Protein AF-A0A7X8I8L8-F1 (afdb_monomer)

Radius of gyration: 19.04 Å; Cα contacts (8 Å, |Δi|>4): 24; chains: 1; bounding box: 34×34×46 Å

Sequence (83 aa):
LSDEDRAVISEACSKVTEMSIDLAEKDQIKSLELMKEEGVEVYSYTREELTPLFSRVASTWEKLGEKLTKELVEDLISRHAEK

Mean predicted aligned error: 5.17 Å

Foldseek 3Di:
DPPVVVVVVVVVVVVVVVVVVVVVVVVVVVVLVVCVVVVHDDDDDDPVRCLVVLLVVLVCLCVCCVVDPNVVSVVCCVVPNPD

pLDDT: mean 92.21, std 7.42, range [53.25, 98.19]

Structure (mmCIF, N/CA/C/O backbone):
data_AF-A0A7X8I8L8-F1
#
_entry.id   AF-A0A7X8I8L8-F1
#
loop_
_atom_site.group_PDB
_atom_site.id
_atom_site.type_symbol
_atom_site.label_atom_id
_atom_site.label_alt_id
_atom_site.label_comp_id
_atom_site.label_asym_id
_atom_site.label_entity_id
_atom_site.label_seq_id
_atom_site.pdbx_PDB_ins_code
_atom_site.Cartn_x
_atom_site.Cartn_y
_atom_site.Cartn_z
_atom_site.occupancy
_atom_site.B_iso_or_equiv
_atom_site.auth_seq_id
_atom_site.auth_comp_id
_atom_site.auth_asym_id
_atom_site.auth_atom_id
_atom_site.pdbx_PDB_model_num
ATOM 1 N N . LEU A 1 1 ? 17.111 -7.220 -26.727 1.00 79.44 1 LEU A N 1
ATOM 2 C CA . LEU A 1 1 ? 15.685 -6.861 -26.834 1.00 79.44 1 LEU A CA 1
ATOM 3 C C . LEU A 1 1 ? 15.602 -5.629 -27.703 1.00 79.44 1 LEU A C 1
ATOM 5 O O . LEU A 1 1 ? 16.242 -4.634 -27.350 1.00 79.44 1 LEU A O 1
ATOM 9 N N . SER A 1 2 ? 14.915 -5.740 -28.838 1.00 96.00 2 SER A N 1
ATOM 10 C CA . SER A 1 2 ? 14.558 -4.579 -29.655 1.00 96.00 2 SER A CA 1
ATOM 11 C C . SER A 1 2 ? 13.568 -3.689 -28.897 1.00 96.00 2 SER A C 1
ATOM 13 O O . SER A 1 2 ? 13.043 -4.077 -27.849 1.00 96.00 2 SER A O 1
ATOM 15 N N . ASP A 1 3 ? 13.310 -2.491 -29.411 1.00 96.19 3 ASP A N 1
ATOM 16 C CA . ASP A 1 3 ? 12.297 -1.609 -28.827 1.00 96.19 3 ASP A CA 1
ATOM 17 C C . ASP A 1 3 ? 10.891 -2.222 -28.930 1.00 96.19 3 ASP A C 1
ATOM 19 O O . ASP A 1 3 ? 10.093 -2.100 -28.002 1.00 96.19 3 ASP A O 1
ATOM 23 N N . GLU A 1 4 ? 10.627 -2.976 -29.998 1.00 95.50 4 GLU A N 1
ATOM 24 C CA . GLU A 1 4 ? 9.389 -3.741 -30.185 1.00 95.50 4 GLU A CA 1
ATOM 25 C C . GLU A 1 4 ? 9.253 -4.854 -29.135 1.00 95.50 4 GLU A C 1
ATOM 27 O O . GLU A 1 4 ? 8.209 -4.963 -28.492 1.00 95.50 4 GLU A O 1
ATOM 32 N N . ASP A 1 5 ? 10.323 -5.615 -28.869 1.00 97.19 5 ASP A N 1
ATOM 33 C CA . ASP A 1 5 ? 10.317 -6.634 -27.812 1.00 97.19 5 ASP A CA 1
ATOM 34 C C . ASP A 1 5 ? 10.064 -6.003 -26.435 1.00 97.19 5 ASP A C 1
ATOM 36 O O . ASP A 1 5 ? 9.325 -6.544 -25.610 1.00 97.19 5 ASP A O 1
ATOM 40 N N . ARG A 1 6 ? 10.683 -4.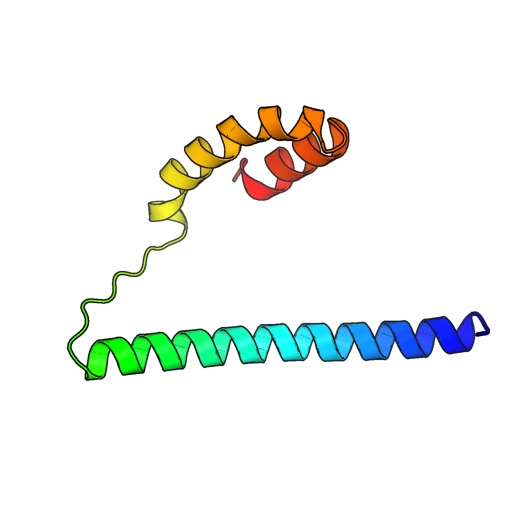845 -26.164 1.00 96.75 6 ARG A N 1
ATOM 41 C CA . ARG A 1 6 ? 10.507 -4.117 -24.898 1.00 96.75 6 ARG A CA 1
ATOM 42 C C . ARG A 1 6 ? 9.072 -3.639 -24.726 1.00 96.75 6 ARG A C 1
ATOM 44 O O . ARG A 1 6 ? 8.556 -3.728 -23.614 1.00 96.75 6 ARG A O 1
ATOM 51 N N . ALA A 1 7 ? 8.435 -3.165 -25.795 1.00 96.56 7 ALA A N 1
ATOM 52 C CA . ALA A 1 7 ? 7.044 -2.728 -25.762 1.00 96.56 7 ALA A CA 1
ATOM 53 C C . ALA A 1 7 ? 6.100 -3.893 -25.430 1.00 96.56 7 ALA A C 1
ATOM 55 O O . ALA A 1 7 ? 5.287 -3.773 -24.514 1.00 96.56 7 ALA A O 1
ATOM 56 N N . VAL A 1 8 ? 6.272 -5.044 -26.091 1.00 97.25 8 VAL A N 1
ATOM 57 C CA . VAL A 1 8 ? 5.471 -6.253 -25.827 1.00 97.25 8 VAL A CA 1
ATOM 58 C C . VAL A 1 8 ? 5.644 -6.730 -24.383 1.00 97.25 8 VAL A C 1
ATOM 60 O O . VAL A 1 8 ? 4.663 -7.040 -23.706 1.00 97.25 8 VAL A O 1
ATOM 63 N N . ILE A 1 9 ? 6.882 -6.753 -23.879 1.00 96.81 9 ILE A N 1
ATOM 64 C CA . ILE A 1 9 ? 7.158 -7.137 -22.489 1.00 96.81 9 ILE A CA 1
ATOM 65 C C . ILE A 1 9 ? 6.526 -6.137 -21.515 1.00 96.81 9 ILE A C 1
ATOM 67 O O . ILE A 1 9 ? 5.903 -6.553 -20.541 1.00 96.81 9 ILE A O 1
ATOM 71 N N . SER A 1 10 ? 6.655 -4.832 -21.771 1.00 96.19 10 SER A N 1
ATOM 72 C CA . SER A 1 10 ? 6.075 -3.796 -20.912 1.00 96.19 10 SER A CA 1
ATOM 73 C C . SER A 1 10 ? 4.557 -3.926 -20.824 1.00 96.19 10 SER A C 1
ATOM 75 O O . SER A 1 10 ? 4.012 -3.863 -19.727 1.00 96.19 10 SER A O 1
ATOM 77 N N . GLU A 1 11 ? 3.879 -4.149 -21.950 1.00 97.44 11 GLU A N 1
ATOM 78 C CA . GLU A 1 11 ? 2.427 -4.326 -21.982 1.00 97.44 11 GLU A CA 1
ATOM 79 C C . GLU A 1 11 ? 1.991 -5.575 -21.203 1.00 97.44 11 GLU A C 1
ATOM 81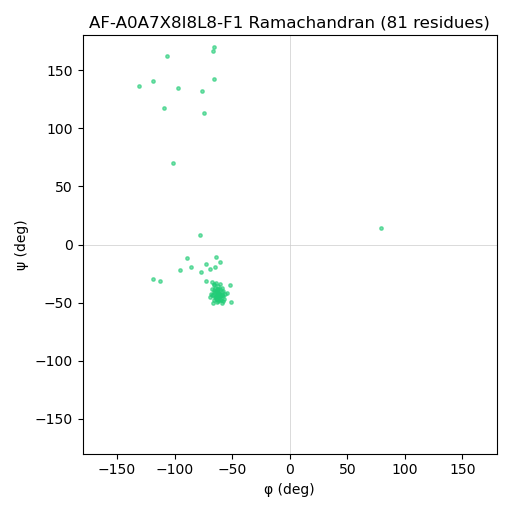 O O . GLU A 1 11 ? 1.037 -5.527 -20.424 1.00 97.44 11 GLU A O 1
ATOM 86 N N . ALA A 1 12 ? 2.704 -6.692 -21.373 1.00 97.62 12 ALA A N 1
ATOM 87 C CA . ALA A 1 12 ? 2.430 -7.914 -20.626 1.00 97.62 12 ALA A CA 1
ATOM 88 C C . ALA A 1 12 ? 2.612 -7.707 -19.114 1.00 97.62 12 ALA A C 1
ATOM 90 O O . ALA A 1 12 ? 1.752 -8.115 -18.333 1.00 97.62 12 ALA A O 1
ATOM 91 N N . CYS A 1 13 ? 3.688 -7.030 -18.701 1.00 97.31 13 CYS A N 1
ATOM 92 C CA . CYS A 1 13 ? 3.924 -6.686 -17.302 1.00 97.31 13 CYS A CA 1
ATOM 93 C C . CYS A 1 13 ? 2.797 -5.814 -16.740 1.00 97.31 13 CYS A C 1
ATOM 95 O O . CYS A 1 13 ? 2.266 -6.149 -15.686 1.00 97.31 13 CYS A O 1
ATOM 97 N N . SER A 1 14 ? 2.380 -4.759 -17.449 1.00 97.00 14 SER A N 1
ATOM 98 C CA . SER A 1 14 ? 1.280 -3.888 -17.012 1.00 97.00 14 SER A CA 1
ATOM 99 C C . SER A 1 14 ? -0.018 -4.665 -16.783 1.00 97.00 14 SER A C 1
ATOM 101 O O . SER A 1 14 ? -0.615 -4.541 -15.716 1.00 97.00 14 SER A O 1
ATOM 103 N N . LYS A 1 15 ? -0.405 -5.542 -17.719 1.00 97.06 15 LYS A N 1
ATOM 104 C CA . LYS A 1 15 ? -1.610 -6.382 -17.579 1.00 97.06 15 LYS A CA 1
ATOM 105 C C . LYS A 1 15 ? -1.534 -7.315 -16.372 1.00 97.06 15 LYS A C 1
ATOM 107 O O . LYS A 1 15 ? -2.510 -7.481 -15.645 1.00 97.06 15 LYS A O 1
ATOM 112 N N . VAL A 1 16 ? -0.376 -7.937 -16.151 1.00 97.50 16 VAL A N 1
ATOM 113 C CA . VAL A 1 16 ? -0.171 -8.820 -14.995 1.00 97.50 16 VAL A CA 1
ATOM 114 C C . VAL A 1 16 ? -0.191 -8.024 -13.690 1.00 97.50 16 VAL A C 1
ATOM 116 O O . VAL A 1 16 ? -0.754 -8.501 -12.707 1.00 97.50 16 VAL A O 1
ATOM 119 N N . THR A 1 17 ? 0.369 -6.812 -13.668 1.00 97.06 17 THR A N 1
ATOM 120 C CA . THR A 1 17 ? 0.318 -5.922 -12.501 1.00 97.06 17 THR A CA 1
ATOM 121 C C . THR A 1 17 ? -1.118 -5.544 -12.150 1.00 97.06 17 THR A C 1
ATOM 123 O O . THR A 1 17 ? -1.493 -5.687 -10.991 1.00 97.06 17 THR A O 1
ATOM 126 N N . GLU A 1 18 ? -1.933 -5.138 -13.125 1.00 96.69 18 GLU A N 1
ATOM 127 C CA . GLU A 1 18 ? -3.354 -4.827 -12.908 1.00 96.69 18 GLU A CA 1
ATOM 128 C C . GLU A 1 18 ? -4.109 -6.034 -12.335 1.00 96.69 18 GLU A C 1
ATOM 130 O O . GLU A 1 18 ? -4.744 -5.933 -11.287 1.00 96.69 18 GLU A O 1
ATOM 135 N N . MET A 1 19 ? -3.945 -7.214 -12.942 1.00 97.44 19 MET A N 1
ATOM 136 C CA . MET A 1 19 ? -4.560 -8.446 -12.440 1.00 97.44 19 MET A CA 1
ATOM 137 C C . MET A 1 19 ? -4.096 -8.793 -11.016 1.00 97.44 19 MET A C 1
ATOM 139 O O . MET A 1 19 ? -4.886 -9.269 -10.202 1.00 97.44 19 MET A O 1
ATOM 143 N N . SER A 1 20 ? -2.817 -8.571 -10.704 1.00 97.69 20 SER A N 1
ATOM 144 C CA . SER A 1 20 ? -2.273 -8.827 -9.370 1.00 97.69 20 SER A CA 1
ATOM 145 C C . SER A 1 20 ? -2.873 -7.900 -8.314 1.00 97.69 20 SER A C 1
ATOM 147 O O . SER A 1 20 ? -3.043 -8.341 -7.179 1.00 97.69 20 SER A O 1
ATOM 149 N N . ILE A 1 21 ? -3.178 -6.647 -8.663 1.00 96.62 21 ILE A N 1
ATOM 150 C CA . ILE A 1 21 ? -3.833 -5.692 -7.759 1.00 96.62 21 ILE A CA 1
ATOM 151 C C . ILE A 1 21 ? -5.260 -6.168 -7.465 1.00 96.62 21 ILE A C 1
ATOM 153 O O . ILE A 1 21 ? -5.607 -6.350 -6.299 1.00 96.62 21 ILE A O 1
ATOM 157 N N . ASP A 1 22 ? -6.038 -6.490 -8.501 1.00 97.06 22 ASP A N 1
ATOM 158 C CA . ASP A 1 22 ? -7.420 -6.967 -8.351 1.00 97.06 22 ASP A CA 1
ATOM 159 C C . ASP A 1 22 ? -7.520 -8.244 -7.503 1.00 97.06 22 ASP A C 1
ATOM 161 O O . ASP A 1 22 ? -8.448 -8.417 -6.707 1.00 97.06 22 ASP A O 1
ATOM 165 N N . LEU A 1 23 ? -6.586 -9.180 -7.699 1.00 97.81 23 LEU A N 1
ATOM 166 C CA . LEU A 1 23 ? -6.542 -10.419 -6.925 1.00 97.81 23 LEU A CA 1
ATOM 167 C C . LEU A 1 23 ? -6.171 -10.151 -5.465 1.00 97.81 23 LEU A C 1
ATOM 169 O O . LEU A 1 23 ? -6.824 -10.693 -4.577 1.00 97.81 23 LEU A O 1
ATOM 173 N N . ALA A 1 24 ? -5.188 -9.284 -5.213 1.00 97.88 24 ALA A N 1
ATOM 174 C CA . ALA A 1 24 ? -4.789 -8.923 -3.856 1.00 97.88 24 ALA A CA 1
ATOM 175 C C . ALA A 1 24 ? -5.931 -8.246 -3.081 1.00 97.88 24 ALA A C 1
ATOM 177 O O . ALA A 1 24 ? -6.138 -8.550 -1.9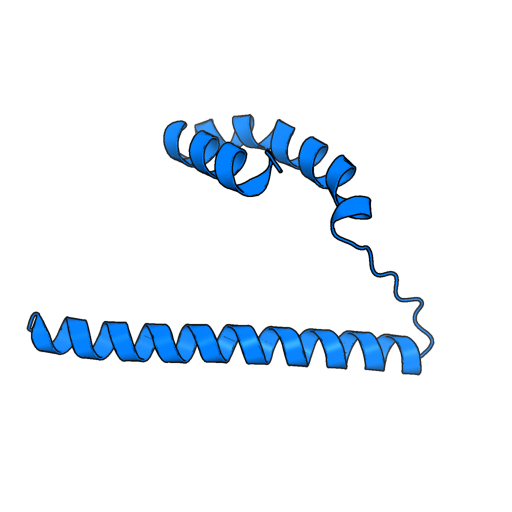06 1.00 97.88 24 ALA A O 1
ATOM 178 N N . GLU A 1 25 ? -6.714 -7.380 -3.730 1.00 96.12 25 GLU A N 1
ATOM 179 C CA . GLU A 1 25 ? -7.886 -6.753 -3.108 1.00 96.12 25 GLU A CA 1
ATOM 180 C C . GLU A 1 25 ? -8.968 -7.781 -2.745 1.00 96.12 25 GLU A C 1
ATOM 182 O O . GLU A 1 25 ? -9.490 -7.770 -1.627 1.00 96.12 25 GLU A O 1
ATOM 187 N N . LYS A 1 26 ? -9.277 -8.714 -3.654 1.00 97.56 26 LYS A N 1
ATOM 188 C CA . LYS A 1 26 ? -10.254 -9.788 -3.399 1.00 97.56 26 LYS A CA 1
ATOM 189 C C . LYS A 1 26 ? -9.806 -10.712 -2.272 1.00 97.56 26 LYS A C 1
ATOM 191 O O . LYS A 1 26 ? -10.610 -11.047 -1.401 1.00 97.56 26 LYS A O 1
ATOM 196 N N . ASP A 1 27 ? -8.534 -11.098 -2.269 1.00 98.12 27 ASP A N 1
ATOM 197 C CA . ASP A 1 27 ? -7.965 -11.953 -1.230 1.00 98.12 27 ASP A CA 1
ATOM 198 C C . ASP A 1 27 ? -7.959 -11.255 0.134 1.00 98.12 27 ASP A C 1
ATOM 200 O O . ASP A 1 27 ? -8.258 -11.890 1.150 1.00 98.12 27 ASP A O 1
ATOM 204 N N . GLN A 1 28 ? -7.701 -9.944 0.170 1.00 96.44 28 GLN A N 1
ATOM 205 C CA . GLN A 1 28 ? -7.798 -9.147 1.391 1.00 96.44 28 GLN A CA 1
ATOM 206 C C . GLN A 1 28 ? -9.230 -9.138 1.940 1.00 96.44 28 GLN A C 1
ATOM 208 O O . GLN A 1 28 ? -9.422 -9.401 3.127 1.00 96.44 28 GLN A O 1
ATOM 213 N N . ILE A 1 29 ? -10.237 -8.878 1.099 1.00 96.25 29 ILE A N 1
ATOM 214 C CA . ILE A 1 29 ? -11.650 -8.871 1.519 1.00 96.25 29 ILE A CA 1
ATOM 215 C C . ILE A 1 29 ? -12.040 -10.233 2.094 1.00 96.25 29 ILE A C 1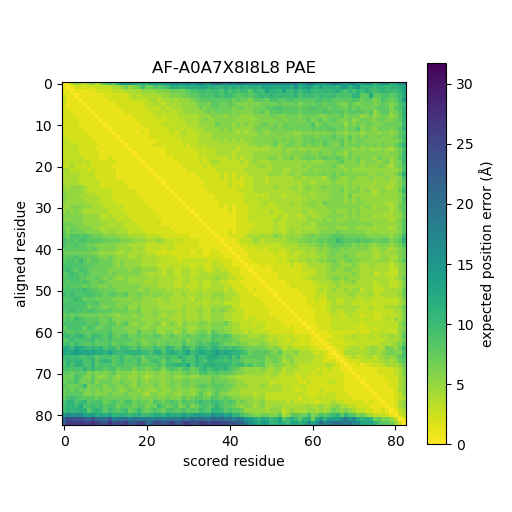
ATOM 217 O O . ILE A 1 29 ? -12.519 -10.306 3.226 1.00 96.25 29 ILE A O 1
ATOM 221 N N . LYS A 1 30 ? -11.743 -11.310 1.361 1.00 97.69 30 LYS A N 1
ATOM 222 C CA . LYS A 1 30 ? -12.009 -12.682 1.802 1.00 97.69 30 LYS A CA 1
ATOM 223 C C . LYS A 1 30 ? -11.343 -12.988 3.145 1.00 97.69 30 LYS A C 1
ATOM 225 O O . LYS A 1 30 ? -11.945 -13.614 4.012 1.00 97.69 30 LYS A O 1
ATOM 230 N N . SER A 1 31 ? -10.099 -12.552 3.328 1.00 97.31 31 SER A N 1
ATOM 231 C CA . SER A 1 31 ? -9.362 -12.780 4.575 1.00 97.31 31 SER A CA 1
ATOM 232 C C . SER A 1 31 ? -9.998 -12.040 5.755 1.00 97.31 31 SER A C 1
ATOM 234 O O . SER A 1 31 ? -10.134 -12.613 6.833 1.00 97.31 31 SER A O 1
ATOM 236 N N . LEU A 1 32 ? -10.444 -10.795 5.555 1.00 96.88 32 LEU A N 1
ATOM 237 C CA . LEU A 1 32 ? -11.148 -10.026 6.585 1.00 96.88 32 LEU A CA 1
ATOM 238 C C . LEU A 1 32 ? -12.514 -10.632 6.939 1.00 96.88 32 LEU A C 1
ATOM 240 O O . LEU A 1 32 ? -12.934 -10.547 8.090 1.00 96.88 32 LEU A O 1
ATOM 244 N N . GLU A 1 33 ? -13.213 -11.233 5.976 1.00 97.00 33 GLU A N 1
ATOM 245 C CA . GLU A 1 33 ? -14.467 -11.958 6.217 1.00 97.00 33 GLU A CA 1
ATOM 246 C C . GLU A 1 33 ? -14.235 -13.208 7.068 1.00 97.00 33 GLU A C 1
ATOM 248 O O . GLU A 1 33 ? -14.885 -13.359 8.100 1.00 97.00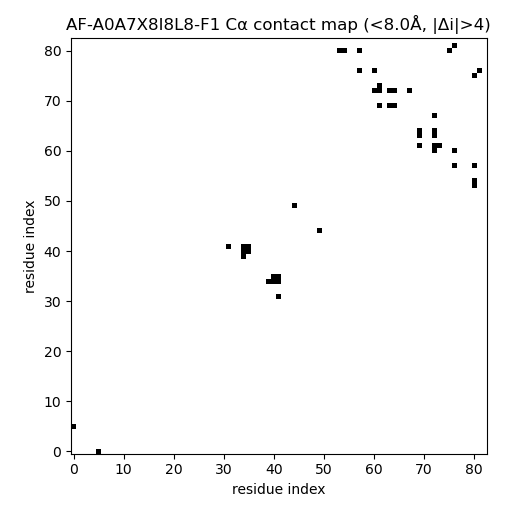 33 GLU A O 1
ATOM 253 N N . LEU A 1 34 ? -13.237 -14.028 6.722 1.00 98.19 34 LEU A N 1
ATOM 254 C CA . LEU A 1 34 ? -12.861 -15.206 7.511 1.00 98.19 34 LEU A CA 1
ATOM 255 C C . LEU A 1 34 ? -12.485 -14.839 8.953 1.00 98.19 34 LEU A C 1
ATOM 257 O O . LEU A 1 34 ? -12.879 -15.523 9.892 1.00 98.19 34 LEU A O 1
ATOM 261 N N . MET A 1 35 ? -11.770 -13.728 9.153 1.00 97.50 35 MET A N 1
ATOM 262 C CA . MET A 1 35 ? -11.473 -13.230 10.500 1.00 97.50 35 MET A CA 1
ATOM 263 C C . MET A 1 35 ? -12.753 -12.952 11.302 1.00 97.50 35 MET A C 1
ATOM 265 O O . MET A 1 35 ? -12.838 -13.343 12.465 1.00 97.50 35 MET A O 1
ATOM 269 N N . LYS A 1 36 ? -13.761 -12.318 10.688 1.00 97.56 36 LYS A N 1
ATOM 270 C CA . LYS A 1 36 ? -15.052 -12.048 11.343 1.00 97.56 36 LYS A CA 1
ATOM 271 C C . LYS A 1 36 ? -15.803 -13.338 11.674 1.00 97.56 36 LYS A C 1
ATOM 273 O O . LYS A 1 36 ? -16.382 -13.432 12.752 1.00 97.56 36 LYS A O 1
ATOM 278 N N . GLU A 1 37 ? -15.793 -14.315 10.767 1.00 97.81 37 GLU A N 1
ATOM 279 C CA . GLU A 1 37 ? -16.439 -15.623 10.960 1.00 97.81 37 GLU A CA 1
ATOM 280 C C . GLU A 1 37 ? -15.835 -16.398 12.138 1.00 97.81 37 GLU A C 1
ATOM 282 O O . GLU A 1 37 ? -16.569 -16.981 12.934 1.00 97.81 37 GLU A O 1
ATOM 287 N N . GLU A 1 38 ? -14.516 -16.315 12.316 1.00 98.06 38 GLU A N 1
ATOM 288 C CA . GLU A 1 38 ? -13.789 -16.905 13.449 1.00 98.06 38 GLU A CA 1
ATOM 289 C C . GLU A 1 38 ? -13.913 -16.083 14.751 1.00 98.06 38 GLU A C 1
ATOM 291 O O . GLU A 1 38 ? -13.247 -16.360 15.750 1.00 98.06 38 GLU A O 1
ATOM 296 N N . GLY A 1 39 ? -14.770 -15.057 14.766 1.00 97.69 39 GLY A N 1
ATOM 297 C CA . GLY A 1 39 ? -15.054 -14.243 15.947 1.00 97.69 39 GLY A CA 1
ATOM 298 C C . GLY A 1 39 ? -14.004 -13.173 16.257 1.00 97.69 39 GLY A C 1
ATOM 299 O O . GLY A 1 39 ? -14.022 -12.611 17.354 1.00 97.69 39 GLY A O 1
ATOM 300 N N . VAL A 1 40 ? -13.098 -12.864 15.322 1.00 97.94 40 VAL A N 1
ATOM 301 C CA . VAL A 1 40 ? -12.171 -11.734 15.458 1.00 97.94 40 VAL A CA 1
ATOM 302 C C . VAL A 1 40 ? -12.915 -10.431 15.188 1.00 97.94 40 VAL A C 1
ATOM 304 O O . VAL A 1 40 ? -13.603 -10.273 14.179 1.00 97.94 40 VAL A O 1
ATOM 307 N N . GLU A 1 41 ? -12.737 -9.457 16.075 1.00 97.31 41 GLU A N 1
ATOM 308 C CA . GLU A 1 41 ? -13.277 -8.120 15.873 1.00 97.31 41 GLU A CA 1
ATOM 309 C C . GLU A 1 41 ? -12.461 -7.370 14.810 1.00 97.31 41 GLU A C 1
ATOM 311 O O . GLU A 1 41 ? -11.281 -7.066 14.997 1.00 97.31 41 GLU A O 1
ATOM 316 N N . VAL A 1 42 ? -13.092 -7.089 13.670 1.00 96.31 42 VAL A N 1
ATOM 317 C CA . VAL A 1 42 ? -12.462 -6.411 12.532 1.00 96.31 42 VAL A CA 1
ATOM 318 C C . VAL A 1 42 ? -13.019 -5.000 12.399 1.00 96.31 42 VAL A C 1
ATOM 320 O O . VAL A 1 42 ? -14.199 -4.816 12.098 1.00 96.31 42 VAL A O 1
ATOM 323 N N . TYR A 1 43 ? -12.142 -4.010 12.547 1.00 95.12 43 TYR A N 1
ATOM 324 C CA . TYR A 1 43 ? -12.452 -2.599 12.334 1.00 95.12 43 TYR A CA 1
ATOM 325 C C . TYR A 1 43 ? -12.031 -2.168 10.929 1.00 95.12 43 TYR A C 1
ATOM 327 O O . TYR A 1 43 ? -10.940 -2.491 10.459 1.00 95.12 43 TYR A O 1
ATOM 335 N N . SER A 1 44 ? -12.898 -1.432 10.244 1.00 91.38 44 SER A N 1
ATOM 336 C CA . SER A 1 44 ? -12.613 -0.848 8.935 1.00 91.38 44 SER A CA 1
ATOM 337 C C . SER A 1 44 ? -12.996 0.618 8.971 1.00 91.38 44 SER A C 1
ATOM 339 O O . SER A 1 44 ? -14.044 0.963 9.509 1.00 91.38 44 SER A O 1
ATOM 341 N N . TYR A 1 45 ? -12.134 1.456 8.410 1.00 93.75 45 TYR A N 1
ATOM 342 C CA . TYR A 1 45 ? -12.286 2.901 8.433 1.00 93.75 45 TYR A CA 1
ATOM 343 C C . TYR A 1 45 ? -12.408 3.417 7.010 1.00 93.75 45 TYR A C 1
ATOM 345 O O . TYR A 1 45 ? -11.730 2.949 6.092 1.00 93.75 45 TYR A O 1
ATOM 353 N N . THR A 1 46 ? -13.280 4.395 6.844 1.00 93.19 46 THR A N 1
ATOM 354 C CA . THR A 1 46 ? -13.393 5.192 5.631 1.00 93.19 46 THR A CA 1
ATOM 355 C C . THR A 1 46 ? -12.143 6.044 5.430 1.00 93.19 46 THR A C 1
ATOM 357 O O . THR A 1 46 ? 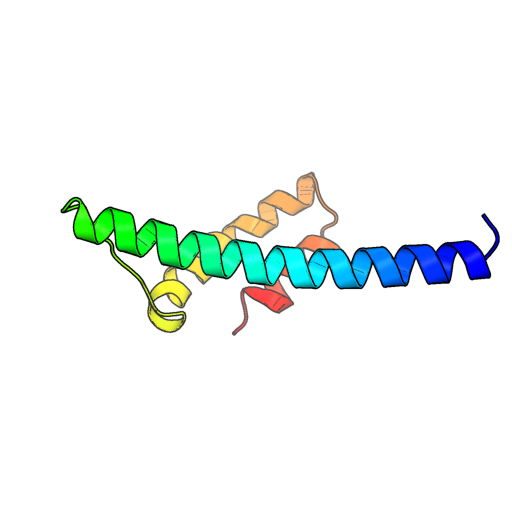-11.318 6.225 6.334 1.00 93.19 46 THR A O 1
ATOM 360 N N . ARG A 1 47 ? -11.992 6.601 4.226 1.00 89.00 47 ARG A N 1
ATOM 361 C CA . ARG A 1 47 ? -10.893 7.528 3.943 1.00 89.00 47 ARG A CA 1
ATOM 362 C C . ARG A 1 47 ? -10.949 8.725 4.888 1.00 89.00 47 ARG A C 1
ATOM 364 O O . ARG A 1 47 ? -9.923 9.098 5.438 1.00 89.00 47 ARG A O 1
ATOM 371 N N . GLU A 1 48 ? -12.139 9.272 5.100 1.00 90.94 48 GLU A N 1
ATOM 372 C CA . GLU A 1 48 ? -12.388 10.467 5.900 1.00 90.94 48 GLU A CA 1
ATOM 373 C C . GLU A 1 48 ? -12.007 10.254 7.372 1.00 90.94 48 GLU A C 1
ATOM 375 O O . GLU A 1 48 ? -11.420 11.137 7.998 1.00 90.94 48 GLU A O 1
ATOM 380 N N . GLU A 1 49 ? -12.277 9.063 7.913 1.00 93.69 49 GLU A N 1
ATOM 381 C CA . GLU A 1 49 ? -11.865 8.680 9.268 1.00 93.69 49 GLU A CA 1
ATOM 382 C C . GLU A 1 49 ? -10.342 8.534 9.393 1.00 93.69 49 GLU A C 1
ATOM 384 O O . GLU A 1 49 ? -9.772 8.836 10.444 1.00 93.69 49 GLU A O 1
ATOM 389 N N . LEU A 1 50 ? -9.666 8.109 8.320 1.00 92.38 50 LEU A N 1
ATOM 390 C CA . LEU A 1 50 ? -8.212 7.950 8.289 1.00 92.38 50 LEU A CA 1
ATOM 391 C C . LEU A 1 50 ? -7.457 9.238 7.943 1.00 9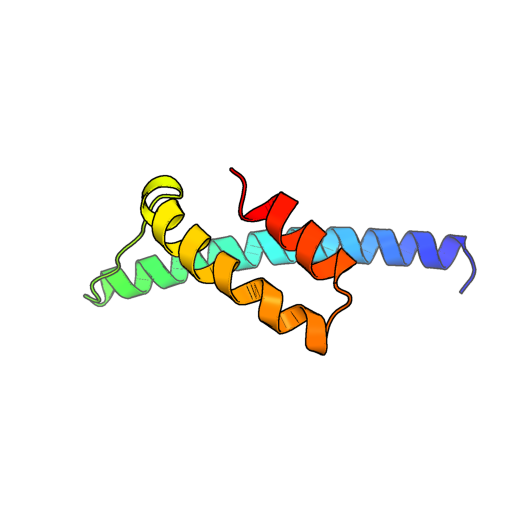2.38 50 LEU A C 1
ATOM 393 O O . LEU A 1 50 ? -6.273 9.328 8.272 1.00 92.38 50 LEU A O 1
ATOM 397 N N . THR A 1 51 ? -8.096 10.242 7.334 1.00 89.25 51 THR A N 1
ATOM 398 C CA . THR A 1 51 ? -7.437 11.486 6.895 1.00 89.25 51 THR A CA 1
ATOM 399 C C . THR A 1 51 ? -6.603 12.149 8.002 1.00 89.25 51 THR A C 1
ATOM 401 O O . THR A 1 51 ? -5.420 12.408 7.764 1.00 89.25 51 THR A O 1
ATOM 404 N N . PRO A 1 52 ? -7.108 12.364 9.238 1.00 90.38 52 PRO A N 1
ATOM 405 C CA . PRO A 1 52 ? -6.317 13.007 10.292 1.00 90.38 52 PRO A CA 1
ATOM 406 C C . PRO A 1 52 ? -5.069 12.205 10.684 1.00 90.38 52 PRO A C 1
ATOM 408 O O . PRO A 1 52 ? -4.021 12.784 10.988 1.00 90.38 52 PRO A O 1
ATOM 411 N N . LEU A 1 53 ? -5.170 10.871 10.671 1.00 91.44 53 LEU A N 1
ATOM 412 C CA . LEU A 1 53 ? -4.044 9.980 10.936 1.00 91.44 53 LEU A CA 1
ATOM 413 C C . LEU A 1 53 ? -3.025 10.054 9.797 1.00 91.44 53 LEU A C 1
ATOM 415 O O . LEU A 1 53 ? -1.826 10.186 10.050 1.00 91.44 53 LEU A O 1
ATOM 419 N N . PHE A 1 54 ? -3.501 10.027 8.553 1.00 90.00 54 PHE A N 1
ATOM 420 C CA . PHE A 1 54 ? -2.650 10.098 7.375 1.00 90.00 54 PHE A CA 1
ATOM 421 C C . PHE A 1 54 ? -1.845 11.400 7.336 1.00 90.00 54 PHE A C 1
ATOM 423 O O . PHE A 1 54 ? -0.625 11.345 7.192 1.00 90.00 54 PHE A O 1
ATOM 430 N N . SER A 1 55 ? -2.470 12.561 7.571 1.00 87.88 55 SER A N 1
ATOM 431 C CA . SER A 1 55 ? -1.764 13.853 7.602 1.00 87.88 55 SER A CA 1
ATOM 432 C C . SER A 1 55 ? -0.658 13.888 8.663 1.00 87.88 55 SER A C 1
ATOM 434 O O . SER A 1 55 ? 0.423 14.435 8.434 1.00 87.88 55 SER A O 1
ATOM 436 N N . ARG A 1 56 ? -0.887 13.267 9.828 1.00 90.12 56 ARG A N 1
ATOM 437 C CA . ARG A 1 56 ? 0.136 13.150 10.878 1.00 90.12 56 ARG A CA 1
ATOM 438 C C . ARG A 1 56 ? 1.299 12.269 10.442 1.00 90.12 56 ARG A C 1
ATOM 440 O O . ARG A 1 56 ? 2.444 12.657 10.658 1.00 90.12 56 ARG A O 1
ATOM 447 N N . VAL A 1 57 ? 1.035 11.134 9.802 1.00 91.25 57 VAL A N 1
ATOM 448 C CA . VAL A 1 57 ? 2.094 10.266 9.266 1.00 91.25 57 VAL A CA 1
ATOM 449 C C . VAL A 1 57 ? 2.871 10.980 8.162 1.00 91.25 57 VAL A C 1
ATOM 451 O O . VAL A 1 57 ? 4.100 11.016 8.218 1.00 91.25 57 VAL A O 1
ATOM 454 N N . ALA A 1 58 ? 2.182 11.620 7.218 1.00 89.56 58 ALA A N 1
ATOM 455 C CA . ALA A 1 58 ? 2.802 12.349 6.116 1.00 89.56 58 ALA A CA 1
ATOM 456 C C . ALA A 1 58 ? 3.705 13.498 6.593 1.00 89.56 58 ALA A C 1
ATOM 458 O O . ALA A 1 58 ? 4.772 13.707 6.025 1.00 89.56 58 ALA A O 1
ATOM 459 N N . SER A 1 59 ? 3.368 14.173 7.701 1.00 88.38 59 SER A N 1
ATOM 460 C CA . SER A 1 59 ? 4.243 15.200 8.298 1.00 88.38 59 SER A CA 1
ATOM 461 C C . SER A 1 59 ? 5.616 14.677 8.742 1.00 88.38 59 SER A C 1
ATOM 463 O O . SER A 1 59 ? 6.535 15.457 8.976 1.00 88.38 59 SER A O 1
ATOM 465 N N . THR A 1 60 ? 5.787 13.357 8.853 1.00 90.75 60 THR A N 1
ATOM 466 C CA . THR A 1 60 ? 7.083 12.743 9.171 1.00 90.75 60 THR A CA 1
ATOM 467 C C . THR A 1 60 ? 7.925 12.435 7.934 1.00 90.75 60 THR A C 1
ATOM 469 O O . THR A 1 60 ? 9.113 12.140 8.076 1.00 90.75 60 THR A O 1
ATOM 472 N N . TRP A 1 61 ? 7.346 12.516 6.731 1.00 90.75 61 TRP A N 1
ATOM 473 C CA . TRP A 1 61 ? 8.003 12.118 5.486 1.00 90.75 61 TRP A CA 1
ATOM 474 C C . TRP A 1 61 ? 9.144 13.044 5.078 1.00 90.75 61 TRP A C 1
ATOM 476 O O . TRP A 1 61 ? 10.046 12.578 4.394 1.00 90.75 61 TRP A O 1
ATOM 486 N N 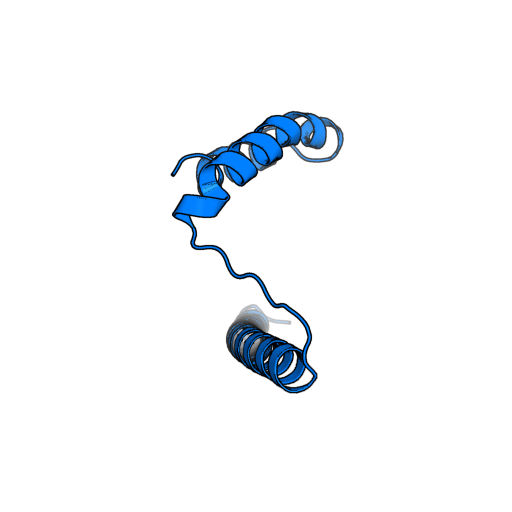. GLU A 1 62 ? 9.194 14.290 5.559 1.00 86.94 62 GLU A N 1
ATOM 487 C CA . GLU A 1 62 ? 10.339 15.192 5.341 1.00 86.94 62 GLU A CA 1
ATOM 488 C C . GLU A 1 62 ? 11.673 14.530 5.740 1.00 86.94 62 GLU A C 1
ATOM 490 O O . GLU A 1 62 ? 12.682 14.670 5.051 1.00 86.94 62 GLU A O 1
ATOM 495 N N . LYS A 1 63 ? 11.658 13.696 6.789 1.00 87.81 63 LYS A N 1
ATOM 496 C CA . LYS A 1 63 ? 12.830 12.936 7.256 1.00 87.81 63 LYS A CA 1
ATOM 497 C C . LYS A 1 63 ? 13.324 11.894 6.248 1.00 87.81 63 LYS A C 1
ATOM 499 O O . LYS A 1 63 ? 14.462 11.444 6.336 1.00 87.81 63 LYS A O 1
ATOM 504 N N . LEU A 1 64 ? 12.489 11.486 5.292 1.00 90.19 64 LEU A N 1
ATOM 505 C CA . LEU A 1 64 ? 12.886 10.577 4.217 1.00 90.19 64 LEU A CA 1
ATOM 506 C C . LEU A 1 64 ? 13.788 11.267 3.188 1.00 90.19 64 LEU A C 1
ATOM 508 O O . LEU A 1 64 ? 14.495 10.563 2.470 1.00 90.19 64 LEU A O 1
ATOM 512 N N . GLY A 1 65 ? 13.830 12.604 3.153 1.00 84.44 65 GLY A N 1
ATOM 513 C CA . GLY A 1 65 ? 14.675 13.383 2.241 1.00 84.44 65 GLY A CA 1
ATOM 514 C C . GLY A 1 65 ? 16.184 13.203 2.457 1.00 84.44 65 GLY A C 1
ATOM 515 O O . GLY A 1 65 ? 16.977 13.621 1.622 1.00 84.44 65 GLY A O 1
ATOM 516 N N . GLU A 1 66 ? 16.601 12.563 3.554 1.00 84.81 66 GLU A N 1
ATOM 517 C CA . GLU A 1 66 ? 17.998 12.158 3.767 1.00 84.81 66 GLU A CA 1
ATOM 518 C C . GLU A 1 66 ? 18.383 10.905 2.959 1.00 84.81 66 GLU A C 1
ATOM 520 O O . GLU A 1 66 ? 19.560 10.673 2.688 1.00 84.81 66 GLU A O 1
ATOM 525 N N . LYS A 1 67 ? 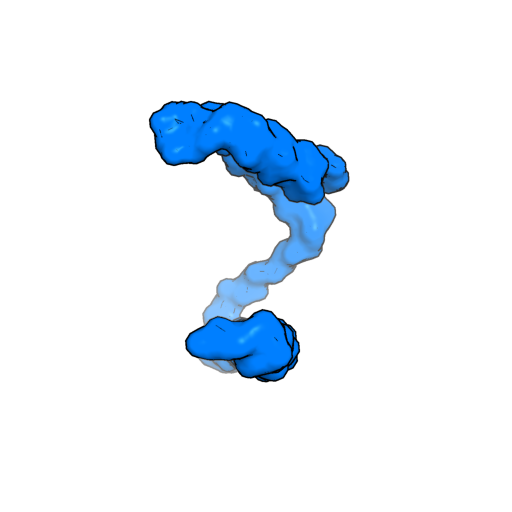17.397 10.075 2.589 1.00 90.12 67 LYS A N 1
ATOM 526 C CA . LYS A 1 67 ? 17.589 8.805 1.860 1.00 90.12 67 LYS A CA 1
ATOM 527 C C . LYS A 1 67 ? 17.020 8.838 0.447 1.00 90.12 67 LYS A C 1
ATOM 529 O O . LYS A 1 67 ? 17.513 8.139 -0.434 1.00 90.12 67 LYS A O 1
ATOM 534 N N . LEU A 1 68 ? 15.959 9.607 0.258 1.00 90.81 68 LEU A N 1
ATOM 535 C CA . LEU A 1 68 ? 15.296 9.868 -1.009 1.00 90.81 68 LEU A CA 1
ATOM 536 C C . LEU A 1 68 ? 15.620 11.293 -1.448 1.00 90.81 68 LEU A C 1
ATOM 538 O O . LEU A 1 68 ? 16.021 12.121 -0.635 1.00 90.81 68 LEU A O 1
ATOM 542 N N . THR A 1 69 ? 15.428 11.611 -2.726 1.00 90.62 69 THR A N 1
ATOM 543 C CA . THR A 1 69 ? 15.548 13.008 -3.147 1.00 90.62 69 THR A CA 1
ATOM 544 C C . THR A 1 69 ? 14.436 13.834 -2.507 1.00 90.62 69 THR A C 1
ATOM 546 O O . THR A 1 69 ? 13.296 13.383 -2.385 1.00 90.62 69 THR A O 1
ATOM 549 N N . LYS A 1 70 ? 14.764 15.068 -2.113 1.00 89.44 70 LYS A N 1
ATOM 550 C CA . LYS A 1 70 ? 13.788 16.013 -1.559 1.00 89.44 70 LYS A CA 1
ATOM 551 C C . LYS A 1 70 ? 12.594 16.211 -2.501 1.00 89.44 70 LYS A C 1
ATOM 553 O O . LYS A 1 70 ? 11.459 16.169 -2.050 1.00 89.44 70 LYS A O 1
ATOM 558 N N . GLU A 1 71 ? 12.864 16.310 -3.801 1.00 90.94 71 GLU A N 1
ATOM 559 C CA . GLU A 1 71 ? 11.847 16.419 -4.854 1.00 90.94 71 GLU A CA 1
ATOM 560 C C . GLU A 1 71 ? 10.874 15.228 -4.864 1.00 90.94 71 GLU A C 1
ATOM 562 O O . GLU A 1 71 ? 9.666 15.423 -4.943 1.00 90.94 71 GLU A O 1
ATOM 567 N N . LEU A 1 72 ? 11.373 13.993 -4.716 1.00 91.12 72 LEU A N 1
ATOM 568 C CA . LEU A 1 72 ? 10.514 12.806 -4.653 1.00 91.12 72 LEU A CA 1
ATOM 569 C C . LEU A 1 72 ? 9.635 12.816 -3.397 1.00 91.12 72 LEU A C 1
ATOM 571 O O . LEU A 1 72 ? 8.472 12.429 -3.451 1.00 91.12 72 LEU A O 1
ATOM 575 N N . VAL A 1 73 ? 10.177 13.256 -2.262 1.00 90.81 73 VAL A N 1
ATOM 576 C CA . VAL A 1 73 ? 9.414 13.355 -1.010 1.00 90.81 73 VAL A CA 1
ATOM 577 C C . VAL A 1 73 ? 8.329 14.428 -1.109 1.00 90.81 73 VAL A C 1
ATOM 579 O O . VAL A 1 73 ? 7.196 14.180 -0.706 1.00 90.81 73 VAL A O 1
ATOM 582 N N . GLU A 1 74 ? 8.649 15.592 -1.673 1.00 89.75 74 GLU A N 1
ATOM 583 C CA . GLU A 1 74 ? 7.685 16.672 -1.907 1.00 89.75 74 GLU A CA 1
ATOM 584 C C . GLU A 1 74 ? 6.556 16.229 -2.854 1.00 89.75 74 GLU A C 1
ATOM 586 O O . GLU A 1 74 ? 5.385 16.468 -2.554 1.00 89.75 74 GLU A O 1
ATOM 591 N N . ASP A 1 75 ? 6.879 15.512 -3.937 1.00 89.75 75 ASP A N 1
ATOM 592 C CA . ASP A 1 75 ? 5.887 14.951 -4.865 1.00 89.75 75 ASP A CA 1
ATOM 593 C C . ASP A 1 75 ? 4.957 13.936 -4.175 1.00 89.75 75 ASP A C 1
ATOM 595 O O . ASP A 1 75 ? 3.736 14.000 -4.334 1.00 89.75 75 ASP A O 1
ATOM 599 N N . LEU A 1 76 ? 5.503 13.046 -3.338 1.00 89.50 76 LEU A N 1
ATOM 600 C CA . LEU A 1 76 ? 4.707 12.088 -2.563 1.00 89.50 76 LEU A CA 1
ATOM 601 C C . LEU A 1 76 ? 3.757 12.786 -1.580 1.00 89.50 76 LEU A C 1
ATOM 603 O O . LEU A 1 76 ? 2.591 12.399 -1.478 1.00 89.50 76 LEU A O 1
ATOM 607 N N . ILE A 1 77 ? 4.234 13.814 -0.869 1.00 86.12 77 ILE A N 1
ATOM 608 C CA . ILE A 1 77 ? 3.405 14.599 0.056 1.00 86.12 77 ILE A CA 1
ATOM 609 C C . ILE A 1 77 ? 2.287 15.306 -0.719 1.00 86.12 77 ILE A C 1
ATOM 611 O O . ILE A 1 77 ? 1.122 15.166 -0.355 1.00 86.12 77 ILE A O 1
ATOM 615 N N . SER A 1 78 ? 2.602 15.994 -1.817 1.00 86.19 78 SER A N 1
ATOM 616 C CA . SER A 1 78 ? 1.602 16.730 -2.599 1.00 86.19 78 SER A CA 1
ATOM 617 C C . SER A 1 78 ? 0.524 15.814 -3.196 1.00 86.19 78 SER A C 1
ATOM 619 O O . SER A 1 78 ? -0.662 16.131 -3.142 1.00 86.19 78 SER A O 1
ATOM 621 N N . ARG A 1 79 ? 0.896 14.638 -3.722 1.00 84.44 79 ARG A N 1
ATOM 622 C CA . ARG A 1 79 ? -0.069 13.718 -4.355 1.00 84.44 79 ARG A CA 1
ATOM 623 C C . ARG A 1 79 ? -0.990 13.007 -3.372 1.00 84.44 79 ARG A C 1
ATOM 625 O O . ARG A 1 79 ? -2.111 12.657 -3.750 1.00 84.44 79 ARG A O 1
ATOM 632 N N . HIS A 1 80 ? -0.505 12.731 -2.164 1.00 81.12 80 HIS A N 1
ATOM 633 C CA . HIS A 1 80 ? -1.174 11.808 -1.248 1.00 81.12 80 HIS A CA 1
ATOM 634 C C . HIS A 1 80 ? -1.618 12.443 0.070 1.00 81.12 80 HIS A C 1
ATOM 636 O O . HIS A 1 80 ? -2.603 11.979 0.635 1.00 81.12 80 HIS A O 1
ATOM 642 N N . ALA A 1 81 ? -0.925 13.471 0.568 1.00 73.75 81 ALA A N 1
ATOM 643 C CA . ALA A 1 81 ? -1.213 14.102 1.860 1.00 73.75 81 ALA A CA 1
ATOM 644 C C . ALA A 1 81 ? -2.096 15.346 1.766 1.00 73.75 81 ALA A C 1
ATOM 646 O O . ALA A 1 81 ? -2.748 15.690 2.751 1.00 73.75 81 ALA A O 1
ATOM 647 N N . GLU A 1 82 ? -2.148 15.990 0.600 1.00 60.81 82 GLU A N 1
ATOM 648 C CA . GLU A 1 82 ? -3.026 17.129 0.333 1.00 60.81 82 GLU A CA 1
ATOM 649 C C . GLU A 1 82 ? -4.266 16.707 -0.472 1.00 60.81 82 GLU A C 1
ATOM 651 O O . GLU A 1 82 ? -4.394 17.057 -1.644 1.00 60.81 82 GLU A O 1
ATOM 656 N N . LYS A 1 83 ? -5.188 15.957 0.153 1.00 53.25 83 LYS A N 1
ATOM 657 C CA . LYS A 1 83 ? -6.619 15.876 -0.210 1.00 53.25 83 LYS A CA 1
ATOM 658 C C . LYS A 1 83 ? -7.479 15.570 1.011 1.00 53.25 83 LYS A C 1
ATOM 660 O O . LYS A 1 83 ? -7.166 14.586 1.715 1.00 53.25 83 LYS A O 1
#

Solvent-accessible surface area (backbone atoms only — not comparable to full-atom values): 4911 Å² total; per-residue (Å²): 127,56,73,68,54,49,50,57,51,51,53,52,50,52,55,52,50,54,52,52,50,58,50,51,54,51,52,50,53,54,51,58,49,52,40,45,74,76,69,43,89,80,86,84,76,55,71,79,74,42,43,70,58,49,44,59,56,50,70,56,44,71,70,46,35,83,81,41,57,54,68,58,43,52,50,52,41,55,76,67,51,68,120

Secondary structure (DSSP, 8-state):
--HHHHHHHHHHHHHHHHHHHHHHHHHHHHHHHHHHHTT-------HHHHHHHHHHHHTTGGGGGGTS-HHHHHHHHHHHT--